Protein AF-A0A1C9WTI4-F1 (afdb_monomer_lite)

Foldseek 3Di:
DPPAPAAEAADEDDPDPVVVVVCVVCVVHRYHYDYAQADPVLLVVLVVVCVVPPVQWQDWDADPNNQEIETEGEPVCVVVDPQVVVQVVSCVSSVHGYGYHYDHRPPPDD

pLDDT: mean 81.51, std 12.66, range [32.47, 93.75]

Secondary structure (DSSP, 8-state):
-----PEEEEE-S---HHHHHHHHH-TTS-EEEEE-SS-HHHHHHHHHHHHHH-TTEEEEEE-TTSS-EEEEEEGGGGGG--HHHHHHHHHHHHTS-EEEEEE-------

Structure (mmCIF, N/CA/C/O backbone):
data_AF-A0A1C9WTI4-F1
#
_entry.id   AF-A0A1C9WTI4-F1
#
loop_
_atom_site.group_PDB
_atom_site.id
_atom_site.type_symbol
_atom_site.label_atom_id
_atom_site.label_alt_id
_atom_site.label_comp_id
_atom_site.label_asym_id
_atom_site.label_entity_id
_atom_site.label_seq_id
_atom_site.pdbx_PDB_ins_code
_atom_site.Cartn_x
_atom_site.Cartn_y
_atom_site.Cartn_z
_atom_site.occupancy
_atom_site.B_iso_or_equiv
_atom_site.auth_seq_id
_atom_site.auth_comp_id
_atom_site.auth_asym_id
_atom_site.auth_atom_id
_atom_site.pdbx_PDB_model_num
ATOM 1 N N . MET A 1 1 ? 4.246 -7.235 36.958 1.00 39.25 1 MET A N 1
ATOM 2 C CA . MET A 1 1 ? 3.253 -6.476 36.174 1.00 39.25 1 MET A CA 1
ATOM 3 C C . MET A 1 1 ? 3.482 -6.836 34.724 1.00 39.25 1 MET A C 1
ATOM 5 O O . MET A 1 1 ? 4.536 -6.515 34.196 1.00 39.25 1 MET A O 1
ATOM 9 N N . ILE A 1 2 ? 2.587 -7.631 34.140 1.00 43.53 2 ILE A N 1
ATOM 10 C CA . ILE A 1 2 ? 2.654 -7.968 32.717 1.00 43.53 2 ILE A CA 1
ATOM 11 C C . ILE A 1 2 ? 2.267 -6.677 31.997 1.00 43.53 2 ILE A C 1
ATOM 13 O O . ILE A 1 2 ? 1.152 -6.201 32.195 1.00 43.53 2 ILE A O 1
ATOM 17 N N . ASN A 1 3 ? 3.204 -6.067 31.269 1.00 46.56 3 ASN A N 1
ATOM 18 C CA . ASN A 1 3 ? 2.901 -4.973 30.349 1.00 46.56 3 ASN A CA 1
ATOM 19 C C . ASN A 1 3 ? 1.785 -5.476 29.430 1.00 46.56 3 ASN A C 1
ATOM 21 O O . ASN A 1 3 ? 2.012 -6.397 28.649 1.00 46.56 3 ASN A O 1
ATOM 25 N N . GLY A 1 4 ? 0.567 -4.971 29.628 1.00 53.88 4 GLY A N 1
ATOM 26 C CA . GLY A 1 4 ? -0.613 -5.445 28.919 1.00 53.88 4 GLY A CA 1
ATOM 27 C C . GLY A 1 4 ? -0.394 -5.311 27.419 1.00 53.88 4 GLY A C 1
ATOM 28 O O . GLY A 1 4 ? -0.002 -4.246 26.946 1.00 53.88 4 GLY A O 1
ATOM 29 N N . ASN A 1 5 ? -0.603 -6.405 26.685 1.00 68.88 5 ASN A N 1
ATOM 30 C CA . ASN A 1 5 ? -0.553 -6.426 25.228 1.00 68.88 5 ASN A CA 1
ATOM 31 C C . ASN A 1 5 ? -1.647 -5.504 24.676 1.00 68.88 5 ASN A C 1
ATOM 33 O O . ASN A 1 5 ? -2.783 -5.931 24.470 1.00 68.88 5 ASN A O 1
ATOM 37 N N . ARG A 1 6 ? -1.302 -4.235 24.461 1.00 81.56 6 ARG A N 1
ATOM 38 C CA . ARG A 1 6 ? -2.154 -3.266 23.781 1.00 81.56 6 ARG A CA 1
ATOM 39 C C . ARG A 1 6 ? -2.277 -3.659 22.315 1.00 81.56 6 ARG A C 1
ATOM 41 O O . ARG A 1 6 ? -1.274 -3.754 21.610 1.00 81.56 6 ARG A O 1
ATOM 48 N N . ILE A 1 7 ? -3.502 -3.880 21.857 1.00 84.81 7 ILE A N 1
ATOM 49 C CA . ILE A 1 7 ? -3.806 -4.156 20.454 1.00 84.81 7 ILE A CA 1
ATOM 50 C C . ILE A 1 7 ? -3.960 -2.818 19.739 1.00 84.81 7 ILE A C 1
ATOM 52 O O . ILE A 1 7 ? -4.787 -1.990 20.125 1.00 84.81 7 ILE A O 1
ATOM 56 N N . ILE A 1 8 ? -3.170 -2.599 18.692 1.00 86.19 8 ILE A N 1
ATOM 57 C CA . ILE A 1 8 ? -3.309 -1.430 17.822 1.00 86.19 8 ILE A CA 1
ATOM 58 C C . ILE A 1 8 ? -4.084 -1.861 16.580 1.00 86.19 8 ILE A C 1
ATOM 60 O O . ILE A 1 8 ? -3.686 -2.794 15.888 1.00 86.19 8 ILE A O 1
ATOM 64 N N . VAL A 1 9 ? -5.206 -1.194 16.323 1.00 85.31 9 VAL A N 1
ATOM 65 C CA . VAL A 1 9 ? -6.043 -1.409 15.140 1.00 85.31 9 VAL A CA 1
ATOM 66 C C . VAL A 1 9 ? -5.938 -0.176 14.255 1.00 85.31 9 VAL A C 1
ATOM 68 O O . VAL A 1 9 ? -6.396 0.903 14.631 1.00 85.31 9 VAL A O 1
ATOM 71 N N . HIS A 1 10 ? -5.353 -0.347 13.076 1.00 86.19 10 HIS A N 1
ATOM 72 C CA . HIS A 1 10 ? -5.306 0.677 12.039 1.00 86.19 10 HIS A CA 1
ATOM 73 C C . HIS A 1 10 ? -6.614 0.634 11.240 1.00 86.19 10 HIS A C 1
ATOM 75 O O . HIS A 1 10 ? -6.974 -0.399 10.677 1.00 86.19 10 HIS A O 1
ATOM 81 N N . TRP A 1 11 ? -7.368 1.732 11.262 1.00 85.75 11 TRP A N 1
ATOM 82 C CA . TRP A 1 11 ? -8.722 1.815 10.723 1.00 85.75 11 TRP A CA 1
ATOM 83 C C . TRP A 1 11 ? -8.818 2.891 9.647 1.00 85.75 11 TRP A C 1
ATOM 85 O O . TRP A 1 11 ? -8.543 4.065 9.900 1.00 85.75 11 TRP A O 1
ATOM 95 N N . HIS A 1 12 ? -9.271 2.493 8.462 1.00 84.25 12 HIS A N 1
ATOM 96 C CA . HIS A 1 12 ? -9.564 3.414 7.375 1.00 84.25 12 HIS A CA 1
ATOM 97 C C . HIS A 1 12 ? -11.032 3.862 7.420 1.00 84.25 12 HIS A C 1
ATOM 99 O O . HIS A 1 12 ? -11.950 3.041 7.480 1.00 84.25 12 HIS A O 1
ATOM 105 N N . GLY A 1 13 ? -11.260 5.176 7.369 1.00 82.25 13 GLY A N 1
ATOM 106 C CA . GLY A 1 13 ? -12.593 5.782 7.387 1.00 82.25 13 GLY A CA 1
ATOM 107 C C . GLY A 1 13 ? -13.078 6.229 8.777 1.00 82.25 13 GLY A C 1
ATOM 108 O O . GLY A 1 13 ? -12.349 6.160 9.767 1.00 82.25 13 GLY A O 1
ATOM 109 N N . PRO A 1 14 ? -14.317 6.741 8.882 1.00 80.00 14 PRO A N 1
ATOM 110 C CA . PRO A 1 14 ? -14.822 7.317 10.122 1.00 80.00 14 PRO A CA 1
ATOM 111 C C . PRO A 1 14 ? -15.017 6.260 11.216 1.00 80.00 14 PRO A C 1
ATOM 113 O O . PRO A 1 14 ? -15.545 5.170 10.977 1.00 80.00 14 PRO A O 1
ATOM 116 N N . VAL A 1 15 ? -14.668 6.623 12.454 1.00 72.12 15 VAL A N 1
ATOM 117 C CA . VAL A 1 15 ? -14.945 5.825 13.660 1.00 72.12 15 VAL A CA 1
ATOM 118 C C . VAL A 1 15 ? -16.444 5.908 13.978 1.00 72.12 15 VAL A C 1
ATOM 120 O O . VAL A 1 15 ? -16.922 6.753 14.736 1.00 72.12 15 VAL A O 1
ATOM 123 N N . GLY A 1 16 ? -17.217 5.056 13.306 1.00 78.12 16 GLY A N 1
ATOM 124 C CA . GLY A 1 16 ? -18.674 5.005 13.404 1.00 78.12 16 GLY A CA 1
ATOM 125 C C . GLY A 1 16 ? -19.198 4.252 14.632 1.00 78.12 16 GLY A C 1
ATOM 126 O O . GLY A 1 16 ? -18.445 3.801 15.496 1.00 78.12 16 GLY A O 1
ATOM 127 N N . ALA A 1 17 ? -20.524 4.089 14.694 1.00 79.38 17 ALA A N 1
ATOM 128 C CA . ALA A 1 17 ? -21.194 3.315 15.745 1.00 79.38 17 ALA A CA 1
ATOM 129 C C . ALA A 1 17 ? -20.672 1.868 15.821 1.00 79.38 17 ALA A C 1
ATOM 131 O O . ALA A 1 17 ? -20.341 1.405 16.902 1.00 79.38 17 ALA A O 1
ATOM 132 N N . LYS A 1 18 ? -20.447 1.211 14.673 1.00 77.69 18 LYS A N 1
ATOM 133 C CA . LYS A 1 18 ? -19.946 -0.176 14.608 1.00 77.69 18 LYS A CA 1
ATOM 134 C C . LYS A 1 18 ? -18.637 -0.405 15.368 1.00 77.69 18 LYS A C 1
ATOM 136 O O . LYS A 1 18 ? -18.501 -1.415 16.050 1.00 77.69 18 LYS A O 1
ATOM 141 N N . LEU A 1 19 ? -17.673 0.508 15.242 1.00 79.75 19 LEU A N 1
ATOM 142 C CA . LEU A 1 19 ? -16.383 0.371 15.918 1.00 79.75 19 LEU A CA 1
ATOM 143 C C . LEU A 1 19 ? -16.523 0.626 17.422 1.00 79.75 19 LEU A C 1
ATOM 145 O O . LEU A 1 19 ? -15.954 -0.109 18.222 1.00 79.75 19 LEU A O 1
ATO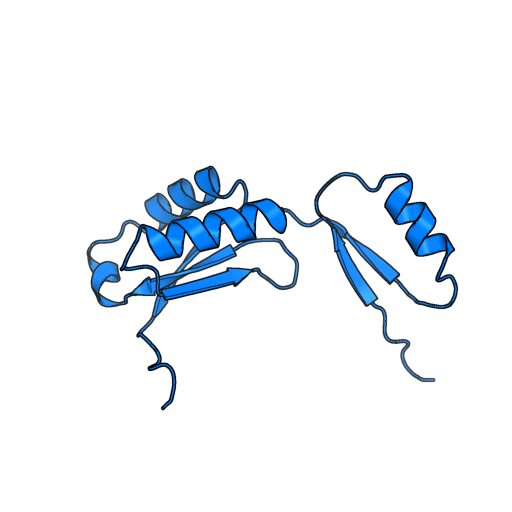M 149 N N . ARG A 1 20 ? -17.343 1.608 17.815 1.00 82.00 20 ARG A N 1
ATOM 150 C CA . ARG A 1 20 ? -17.677 1.839 19.228 1.00 82.00 20 ARG A CA 1
ATOM 151 C C . ARG A 1 20 ? -18.376 0.633 19.856 1.00 82.00 20 ARG A C 1
ATOM 153 O O . ARG A 1 20 ? -17.987 0.221 20.944 1.00 82.00 20 ARG A O 1
ATOM 160 N N . ASP A 1 21 ? -19.331 0.033 19.152 1.00 85.12 21 ASP A N 1
ATOM 161 C CA . ASP A 1 21 ? -20.042 -1.164 19.604 1.00 85.12 21 ASP A CA 1
ATOM 162 C C . ASP A 1 21 ? -19.095 -2.365 19.725 1.00 85.12 21 ASP A C 1
ATOM 164 O O . ASP A 1 21 ? -19.180 -3.130 20.683 1.00 85.12 21 ASP A O 1
ATOM 168 N N . LEU A 1 22 ? -18.149 -2.523 18.791 1.00 81.19 22 LEU A N 1
ATOM 169 C CA . LEU A 1 22 ? -17.126 -3.566 18.860 1.00 81.19 22 LEU A CA 1
ATOM 170 C C . LEU A 1 22 ? -16.226 -3.391 20.091 1.00 81.19 22 LEU A C 1
ATOM 172 O O . LEU A 1 22 ? -16.036 -4.347 20.836 1.00 81.19 22 LEU A O 1
ATOM 176 N N . LEU A 1 23 ? -15.715 -2.180 20.333 1.00 84.06 23 LEU A N 1
ATOM 177 C CA . LEU A 1 23 ? -14.878 -1.880 21.501 1.00 84.06 23 LEU A CA 1
ATOM 178 C C . LEU A 1 23 ? -15.638 -2.126 22.813 1.00 84.06 23 LEU A C 1
ATOM 180 O O . LEU A 1 23 ? -15.093 -2.714 23.744 1.00 84.06 23 LEU A O 1
ATOM 184 N N . ALA A 1 24 ? -16.923 -1.762 22.863 1.00 85.81 24 ALA A N 1
ATOM 185 C CA . ALA A 1 24 ? -17.779 -2.001 24.023 1.00 85.81 24 ALA A CA 1
ATOM 186 C C . ALA A 1 24 ? -17.998 -3.496 24.326 1.00 85.81 24 ALA A C 1
ATOM 188 O O . ALA A 1 24 ? -18.242 -3.856 25.477 1.00 85.81 24 ALA A O 1
ATOM 189 N N . ARG A 1 25 ? -17.887 -4.384 23.325 1.00 88.25 25 ARG A N 1
ATOM 190 C CA . ARG A 1 25 ? -17.994 -5.845 23.509 1.00 88.25 25 ARG A CA 1
ATOM 191 C C . ARG A 1 25 ? -16.740 -6.482 24.109 1.00 88.25 25 ARG A C 1
ATOM 193 O O . ARG A 1 25 ? -16.831 -7.606 24.598 1.00 88.25 25 ARG A O 1
ATOM 200 N N . PHE A 1 26 ? -15.601 -5.788 24.100 1.00 86.25 26 PHE A N 1
ATOM 201 C CA . PHE A 1 26 ? -14.322 -6.296 24.606 1.00 86.25 26 PHE A CA 1
ATOM 202 C C . PHE A 1 26 ? -13.686 -5.348 25.640 1.00 86.25 26 PHE A C 1
ATOM 204 O O . PHE A 1 26 ? -12.545 -4.927 25.467 1.00 86.25 26 PHE A O 1
ATOM 211 N N . PRO A 1 27 ? -14.377 -5.030 26.753 1.00 81.12 27 PRO A N 1
ATOM 212 C CA . PRO A 1 27 ? -13.924 -4.015 27.711 1.00 81.12 27 PRO A CA 1
ATOM 213 C C . PRO A 1 27 ? -12.651 -4.405 28.481 1.00 81.12 27 PRO A C 1
ATOM 215 O O . PRO A 1 27 ? -12.011 -3.551 29.085 1.00 81.12 27 PRO A O 1
ATOM 218 N N . SER A 1 28 ? -12.286 -5.690 28.487 1.00 83.94 28 SER A N 1
ATOM 219 C CA . SER A 1 28 ? -11.071 -6.208 29.126 1.00 83.94 28 SER A CA 1
ATOM 220 C C . SER A 1 28 ? -9.844 -6.210 28.208 1.00 83.94 28 SER A C 1
ATOM 222 O O . SER A 1 28 ? -8.772 -6.631 28.640 1.00 83.94 28 SER A O 1
ATOM 224 N N . VAL A 1 29 ? -9.996 -5.809 26.943 1.00 83.69 29 VAL A N 1
ATOM 225 C CA . VAL A 1 29 ? -8.909 -5.757 25.962 1.00 83.69 29 VAL A CA 1
ATOM 226 C C . VAL A 1 29 ? -8.497 -4.301 25.778 1.00 83.69 29 VAL A C 1
ATOM 228 O O . VAL A 1 29 ? -9.325 -3.454 25.455 1.00 83.69 29 VAL A O 1
ATOM 231 N N . ASP A 1 30 ? -7.212 -4.006 25.967 1.00 86.00 30 ASP A N 1
ATOM 232 C CA . ASP A 1 30 ? -6.661 -2.680 25.682 1.00 86.00 30 ASP A CA 1
ATOM 233 C C . ASP A 1 30 ? -6.511 -2.513 24.163 1.00 86.00 30 ASP A C 1
ATOM 235 O O . ASP A 1 30 ? -5.545 -2.995 23.567 1.00 86.00 30 ASP A O 1
ATOM 239 N N . ILE A 1 31 ? -7.511 -1.897 23.525 1.00 85.69 31 ILE A N 1
ATOM 240 C CA . ILE A 1 31 ? -7.549 -1.658 22.078 1.00 85.69 31 ILE A CA 1
ATOM 241 C C . ILE A 1 31 ? -7.386 -0.164 21.806 1.00 85.69 31 ILE A C 1
ATOM 243 O O . ILE A 1 31 ? -8.180 0.662 22.253 1.00 85.69 31 ILE A O 1
ATOM 247 N N . SER A 1 32 ? -6.397 0.177 20.986 1.00 86.12 32 SER A N 1
ATOM 248 C CA . SER A 1 32 ? -6.205 1.519 20.452 1.00 86.12 32 SER A CA 1
ATOM 249 C C . SER A 1 32 ? -6.492 1.544 18.971 1.00 86.12 32 SER A C 1
ATOM 251 O O . SER A 1 32 ? -5.831 0.857 18.199 1.00 86.12 32 SER A O 1
ATOM 253 N N . VAL A 1 33 ? -7.416 2.405 18.570 1.00 86.25 33 VAL A N 1
ATOM 254 C CA . VAL A 1 33 ? -7.691 2.637 17.156 1.00 86.25 33 VAL A CA 1
ATOM 255 C C . VAL A 1 33 ? -6.840 3.804 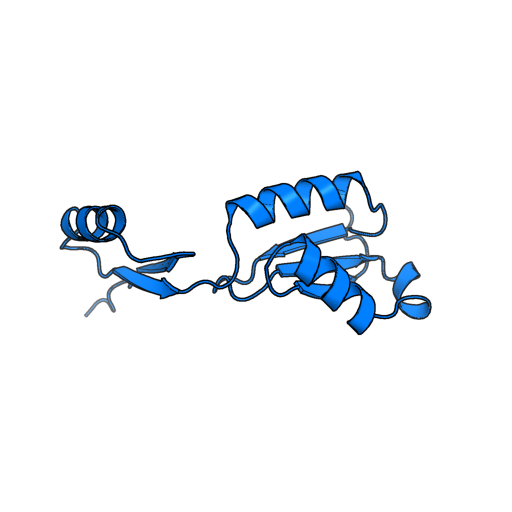16.678 1.00 86.25 33 VAL A C 1
ATOM 257 O O . VAL A 1 33 ? -6.836 4.863 17.307 1.00 86.25 33 VAL A O 1
ATOM 260 N N . GLN A 1 34 ? -6.126 3.608 15.578 1.00 87.19 34 GLN A N 1
ATOM 261 C CA . GLN A 1 34 ? -5.382 4.652 14.884 1.00 87.19 34 GLN A CA 1
ATOM 262 C C . GLN A 1 34 ? -5.925 4.800 13.460 1.00 87.19 34 GLN A C 1
ATOM 264 O O . GLN A 1 34 ? -6.361 3.806 12.878 1.00 87.19 34 GLN A O 1
ATOM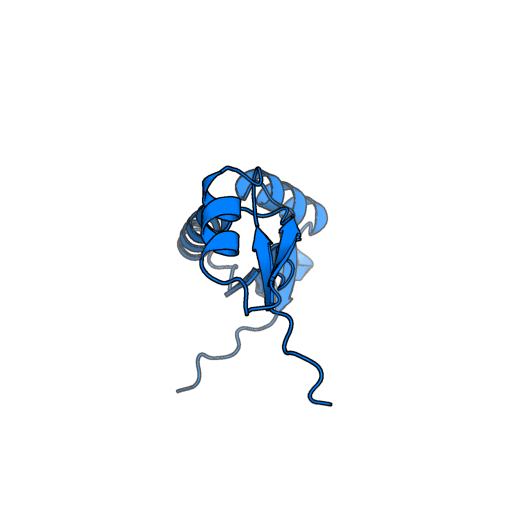 269 N N . PRO A 1 35 ? -5.947 6.018 12.899 1.00 84.25 35 PRO A N 1
ATOM 270 C CA . PRO A 1 35 ? -6.343 6.205 11.511 1.00 84.25 35 PRO A CA 1
ATOM 271 C C . PRO A 1 35 ? -5.330 5.543 10.569 1.00 84.25 35 PRO A C 1
ATOM 273 O O . PRO A 1 35 ? -4.137 5.509 10.864 1.00 84.25 35 PRO A O 1
ATOM 276 N N . ALA A 1 36 ? -5.822 5.038 9.442 1.00 86.44 36 ALA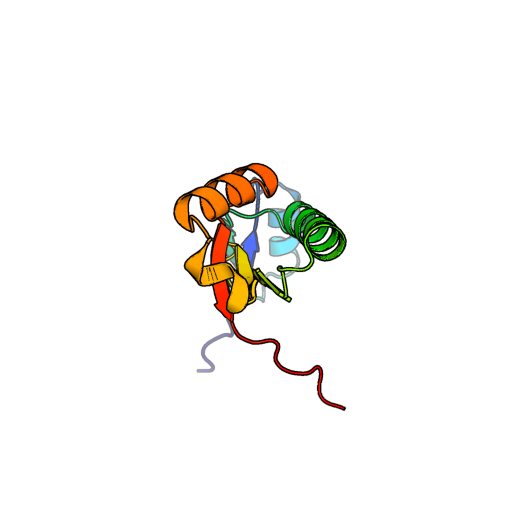 A N 1
ATOM 277 C CA . ALA A 1 36 ? -5.017 4.555 8.327 1.00 86.44 36 ALA A CA 1
ATOM 278 C C . ALA A 1 36 ? -5.383 5.311 7.048 1.00 86.44 36 ALA A C 1
ATOM 280 O O . ALA A 1 36 ? -6.567 5.512 6.755 1.00 86.44 36 ALA A O 1
ATOM 281 N N . ASP A 1 37 ? -4.371 5.679 6.269 1.00 84.56 37 ASP A N 1
ATOM 282 C CA . ASP A 1 37 ? -4.554 6.400 5.009 1.00 84.56 37 ASP A CA 1
ATOM 283 C C . ASP A 1 37 ? -5.030 5.468 3.892 1.00 84.56 37 ASP A C 1
ATOM 285 O O . ASP A 1 37 ? -5.802 5.877 3.028 1.00 84.56 37 ASP A O 1
ATOM 289 N N . CYS A 1 38 ? -4.628 4.197 3.935 1.00 85.75 38 CYS A N 1
ATOM 290 C CA . CYS A 1 38 ? -4.958 3.227 2.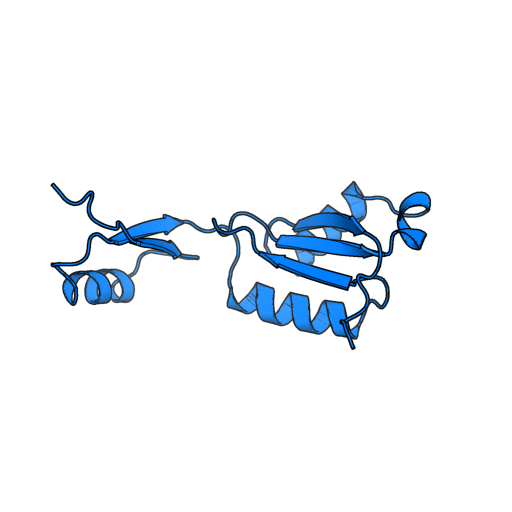899 1.00 85.75 38 CYS A CA 1
ATOM 291 C C . CYS A 1 38 ? -6.204 2.399 3.252 1.00 85.75 38 CYS A C 1
ATOM 293 O O . CYS A 1 38 ? -6.306 1.859 4.356 1.00 85.75 38 CYS A O 1
ATOM 295 N N . SER A 1 39 ? -7.118 2.226 2.292 1.00 86.31 39 SER A N 1
ATOM 296 C CA . SER A 1 39 ? -8.242 1.289 2.411 1.00 86.31 39 SER A CA 1
ATOM 297 C C . SER A 1 39 ? -7.780 -0.148 2.127 1.00 86.31 39 SER A C 1
ATOM 299 O O . SER A 1 39 ? -7.293 -0.402 1.026 1.00 86.31 39 SER A O 1
ATOM 301 N N . PRO A 1 40 ? -7.957 -1.113 3.053 1.00 79.81 40 PRO A N 1
ATOM 302 C CA . PRO A 1 40 ? -7.538 -2.500 2.828 1.00 79.81 40 PRO A CA 1
ATOM 303 C C . PRO A 1 40 ? -8.205 -3.168 1.617 1.00 79.81 40 PRO A C 1
ATOM 305 O O . PRO A 1 40 ? -7.564 -3.950 0.924 1.00 79.81 40 PRO A O 1
ATOM 308 N N . GLU A 1 41 ? -9.478 -2.856 1.360 1.00 81.50 41 GLU A N 1
ATOM 309 C CA . GLU A 1 41 ? -10.246 -3.417 0.240 1.00 81.50 41 GLU A CA 1
ATOM 310 C C . GLU A 1 41 ? -9.708 -2.902 -1.100 1.00 81.50 41 GLU A C 1
ATOM 312 O O . GLU A 1 41 ? -9.291 -3.693 -1.941 1.00 81.50 41 GLU A O 1
ATOM 317 N N . GLN A 1 42 ? -9.584 -1.578 -1.245 1.00 84.38 42 GLN A N 1
ATOM 318 C CA . GLN A 1 42 ? -9.052 -0.967 -2.470 1.00 84.38 42 GLN A CA 1
ATOM 319 C C . GLN A 1 42 ? -7.607 -1.386 -2.740 1.00 84.38 42 GLN A C 1
ATOM 321 O O . GLN A 1 42 ? -7.234 -1.605 -3.887 1.00 84.38 42 GLN A O 1
ATOM 326 N N . LEU A 1 43 ? -6.798 -1.525 -1.686 1.00 84.12 43 LEU A N 1
ATOM 327 C CA . LEU A 1 43 ? -5.434 -2.024 -1.801 1.00 84.12 43 LEU A CA 1
ATOM 328 C C . LEU A 1 43 ? -5.380 -3.458 -2.328 1.00 84.12 43 LEU A C 1
ATOM 330 O O . LEU A 1 43 ? -4.533 -3.761 -3.163 1.00 84.12 43 LEU A O 1
ATOM 334 N N . SER A 1 44 ? -6.256 -4.334 -1.832 1.00 80.75 44 SER A N 1
ATOM 335 C CA . SER A 1 44 ? -6.321 -5.732 -2.264 1.00 80.75 44 SER A CA 1
ATOM 336 C C . SER A 1 44 ? -6.710 -5.839 -3.738 1.00 80.75 44 SER A C 1
ATOM 338 O O . SER A 1 44 ? -6.084 -6.596 -4.486 1.00 80.75 44 SER A O 1
ATOM 340 N N . ASP A 1 45 ? -7.705 -5.060 -4.162 1.00 85.31 45 ASP A N 1
ATOM 341 C CA . ASP A 1 45 ? -8.157 -5.026 -5.553 1.00 85.31 45 ASP A CA 1
ATOM 342 C C . ASP A 1 45 ? -7.061 -4.464 -6.466 1.00 85.31 45 ASP A C 1
ATOM 344 O O . ASP A 1 45 ? -6.659 -5.115 -7.432 1.00 85.31 45 ASP A O 1
ATOM 348 N N . PHE A 1 46 ? -6.482 -3.315 -6.097 1.00 87.12 46 PHE A N 1
ATOM 349 C CA . PHE A 1 46 ? -5.396 -2.683 -6.845 1.00 87.12 46 PHE A CA 1
ATOM 350 C C . PHE A 1 46 ? -4.171 -3.595 -6.978 1.00 87.12 46 PHE A C 1
ATOM 352 O O . PHE A 1 46 ? -3.635 -3.744 -8.072 1.00 87.12 46 PHE A O 1
ATOM 359 N N . ALA A 1 47 ? -3.726 -4.234 -5.891 1.00 82.62 47 ALA A N 1
ATOM 360 C CA . ALA A 1 47 ? -2.581 -5.141 -5.928 1.00 82.62 47 ALA A CA 1
ATOM 361 C C . ALA A 1 47 ? -2.839 -6.354 -6.835 1.00 82.62 47 ALA A C 1
ATOM 363 O O . ALA A 1 47 ? -1.956 -6.752 -7.594 1.00 82.62 47 ALA A O 1
ATOM 364 N N . SER A 1 48 ? -4.053 -6.911 -6.792 1.00 82.31 48 SER A N 1
ATOM 365 C CA . SER A 1 48 ? -4.441 -8.056 -7.623 1.00 82.31 48 SER A CA 1
ATOM 366 C C . SER A 1 48 ? -4.467 -7.693 -9.109 1.00 82.31 48 SER A C 1
ATOM 368 O O . SER A 1 48 ? -3.938 -8.435 -9.938 1.00 82.31 48 SER A O 1
ATOM 370 N N . GLU A 1 49 ? -5.033 -6.535 -9.453 1.00 86.62 49 GLU A N 1
ATOM 371 C CA . GLU A 1 49 ? -5.042 -6.027 -10.827 1.00 86.62 49 GLU A CA 1
ATOM 372 C C . GLU A 1 49 ? -3.634 -5.689 -11.321 1.00 86.62 49 GLU A C 1
ATOM 374 O O . GLU A 1 49 ? -3.285 -5.986 -12.466 1.00 86.62 49 GLU A O 1
ATOM 379 N N . LEU A 1 50 ? -2.804 -5.095 -10.463 1.00 84.69 50 LEU A N 1
ATOM 380 C CA . LEU A 1 50 ? -1.456 -4.677 -10.819 1.00 84.69 50 LEU A CA 1
ATOM 381 C C . LEU A 1 50 ? -0.544 -5.885 -11.077 1.00 84.69 50 LEU A C 1
ATOM 383 O O . LEU A 1 50 ? 0.143 -5.912 -12.093 1.00 84.69 50 LEU A O 1
ATOM 387 N N . LEU A 1 51 ? -0.605 -6.916 -10.229 1.00 81.19 51 LEU A N 1
ATOM 388 C CA . LEU A 1 51 ? 0.124 -8.174 -10.438 1.00 81.19 51 LEU A CA 1
ATOM 389 C C . LEU A 1 51 ? -0.321 -8.905 -11.716 1.00 81.19 51 LEU A C 1
ATOM 391 O O . LEU A 1 51 ? 0.478 -9.596 -12.343 1.00 81.19 51 LEU A O 1
ATOM 395 N N . ALA A 1 52 ? -1.587 -8.760 -12.119 1.00 81.81 52 ALA A N 1
ATOM 396 C CA . ALA A 1 52 ? -2.099 -9.357 -13.350 1.00 81.81 52 ALA A CA 1
ATOM 397 C C . ALA A 1 52 ? -1.740 -8.561 -14.619 1.00 81.81 52 ALA A C 1
ATOM 399 O O . ALA A 1 52 ? -1.740 -9.128 -15.713 1.00 81.81 52 ALA A O 1
ATOM 400 N N . SER A 1 53 ? -1.480 -7.256 -14.495 1.00 83.44 53 SER A N 1
ATOM 401 C CA . SER A 1 53 ? -1.339 -6.339 -15.636 1.00 83.44 53 SER A CA 1
ATOM 402 C C . SER A 1 53 ? 0.086 -5.845 -15.884 1.00 83.44 53 SER A C 1
ATOM 404 O O . SER A 1 53 ? 0.401 -5.515 -17.030 1.00 83.44 53 SER A O 1
ATOM 406 N N . ASP A 1 54 ? 0.952 -5.821 -14.868 1.00 80.75 54 ASP A N 1
ATOM 407 C CA . ASP A 1 54 ? 2.338 -5.366 -14.982 1.00 80.75 54 ASP A CA 1
ATOM 408 C C . ASP A 1 54 ? 3.327 -6.487 -14.605 1.00 80.75 54 ASP A C 1
ATOM 410 O O . ASP A 1 54 ? 3.519 -6.775 -13.421 1.00 80.75 54 ASP A O 1
ATOM 414 N N . PRO A 1 55 ? 3.999 -7.115 -15.590 1.00 78.38 55 PRO A N 1
ATOM 415 C CA . PRO A 1 55 ? 4.945 -8.198 -15.333 1.00 78.38 55 PRO A CA 1
ATOM 416 C C . PRO A 1 55 ? 6.222 -7.735 -14.620 1.00 78.38 55 PRO A C 1
ATOM 418 O O . PRO A 1 55 ? 7.008 -8.579 -14.200 1.00 78.38 55 PRO A O 1
ATOM 421 N N . ALA A 1 56 ? 6.467 -6.424 -14.510 1.00 81.69 56 ALA A N 1
ATOM 422 C CA . ALA A 1 56 ? 7.595 -5.899 -13.753 1.00 81.69 56 ALA A CA 1
ATOM 423 C C . ALA A 1 56 ? 7.302 -5.811 -12.248 1.00 81.69 56 ALA A C 1
ATOM 425 O O . ALA A 1 56 ? 8.231 -5.584 -11.478 1.00 81.69 56 ALA A O 1
ATOM 426 N N . VAL A 1 57 ? 6.046 -5.960 -11.813 1.00 83.81 57 VAL A N 1
ATOM 427 C CA . VAL A 1 57 ? 5.664 -5.909 -10.397 1.00 83.81 57 VAL A CA 1
ATOM 428 C C . VAL A 1 57 ? 5.857 -7.284 -9.767 1.00 83.81 57 VAL A C 1
ATOM 430 O O . VAL A 1 57 ? 5.230 -8.260 -10.164 1.00 83.81 57 VAL A O 1
ATOM 433 N N . ASN A 1 58 ? 6.704 -7.343 -8.741 1.00 75.00 58 ASN A N 1
ATOM 434 C CA . ASN A 1 58 ? 7.084 -8.588 -8.078 1.00 75.00 58 ASN A CA 1
ATOM 435 C C . ASN A 1 58 ? 6.356 -8.788 -6.745 1.00 75.00 58 ASN A C 1
ATOM 437 O O . ASN A 1 58 ? 5.938 -9.898 -6.423 1.00 75.00 58 ASN A O 1
ATOM 441 N N . ILE A 1 59 ? 6.251 -7.732 -5.932 1.00 74.19 59 ILE A N 1
ATOM 442 C CA . ILE A 1 59 ? 5.712 -7.809 -4.567 1.00 74.19 59 ILE A CA 1
ATOM 443 C C . ILE A 1 59 ? 4.919 -6.542 -4.260 1.00 74.19 59 ILE A C 1
ATOM 445 O O . ILE A 1 59 ? 5.352 -5.432 -4.569 1.00 74.19 59 ILE A O 1
ATOM 449 N N . THR A 1 60 ? 3.782 -6.711 -3.591 1.00 78.50 60 THR A N 1
ATOM 450 C CA . THR A 1 60 ? 3.000 -5.620 -3.004 1.00 78.50 60 THR A CA 1
ATOM 451 C C . THR A 1 60 ? 2.909 -5.832 -1.493 1.00 78.50 60 THR A C 1
ATOM 453 O O . THR A 1 60 ? 2.426 -6.875 -1.052 1.00 78.50 60 THR A O 1
ATOM 456 N N . SER A 1 61 ? 3.358 -4.868 -0.687 1.00 84.12 61 SER A N 1
ATOM 457 C CA . SER A 1 61 ? 3.295 -4.943 0.780 1.00 84.12 61 SER A CA 1
ATOM 458 C C . SER A 1 61 ? 2.686 -3.678 1.361 1.00 84.12 61 SER A C 1
ATOM 460 O O . SER A 1 61 ? 3.093 -2.578 1.009 1.00 84.12 61 SER A O 1
ATOM 462 N N . VAL A 1 62 ? 1.749 -3.815 2.294 1.00 84.25 62 VAL A N 1
ATOM 463 C CA . VAL A 1 62 ? 1.155 -2.673 3.004 1.00 84.25 62 VAL A CA 1
ATOM 464 C C . VAL A 1 62 ? 1.989 -2.367 4.245 1.00 84.25 62 VAL A C 1
ATOM 466 O O . VAL A 1 62 ? 2.392 -3.285 4.962 1.00 84.25 62 VAL A O 1
ATOM 469 N N . SER A 1 63 ? 2.256 -1.087 4.507 1.00 86.50 63 SER A N 1
ATOM 470 C CA . SER A 1 63 ? 2.909 -0.663 5.746 1.00 86.50 63 SER A CA 1
ATOM 471 C C . SER A 1 63 ? 2.091 -1.128 6.961 1.00 86.50 63 SER A C 1
ATOM 473 O O . SER A 1 63 ? 0.865 -0.997 6.936 1.00 86.50 63 SER A O 1
ATOM 475 N N . PRO A 1 64 ? 2.715 -1.628 8.046 1.00 81.31 64 PRO A N 1
ATOM 476 C CA . PRO A 1 64 ? 1.992 -2.111 9.227 1.00 81.31 64 PRO A CA 1
ATOM 477 C C . PRO A 1 64 ? 1.051 -1.080 9.865 1.00 81.31 64 PRO A C 1
ATOM 479 O O . PRO A 1 64 ? 0.067 -1.455 10.496 1.00 81.31 64 PRO A O 1
ATOM 482 N N . ASP A 1 65 ? 1.352 0.209 9.692 1.00 83.50 65 ASP A N 1
ATOM 483 C CA . ASP A 1 65 ? 0.542 1.331 10.174 1.00 83.50 65 ASP A CA 1
ATOM 484 C C . ASP A 1 65 ? -0.549 1.796 9.189 1.00 83.50 65 ASP A C 1
ATOM 486 O O . ASP A 1 65 ? -1.321 2.705 9.496 1.00 83.50 65 ASP A O 1
ATOM 490 N N . GLY A 1 66 ? -0.619 1.190 8.001 1.00 83.38 66 GLY A N 1
ATOM 491 C CA . GLY A 1 66 ? -1.567 1.545 6.948 1.00 83.38 66 GLY A CA 1
ATOM 492 C C . GLY A 1 66 ? -1.308 2.901 6.281 1.00 83.38 66 GLY A C 1
ATOM 493 O O . GLY A 1 66 ? -2.213 3.429 5.634 1.00 83.38 66 GLY A O 1
ATOM 494 N N . SER A 1 67 ? -0.110 3.480 6.429 1.00 87.56 67 SER A N 1
ATOM 495 C CA . SER A 1 67 ? 0.232 4.793 5.852 1.00 87.56 67 SER A CA 1
ATOM 496 C C . SER A 1 67 ? 0.565 4.757 4.356 1.00 87.56 67 SER A C 1
ATOM 498 O O . SER A 1 67 ? 0.391 5.754 3.662 1.00 87.56 67 SER A O 1
ATOM 500 N N . HIS A 1 68 ? 1.067 3.632 3.842 1.00 89.56 68 HIS A N 1
ATOM 501 C CA . HIS A 1 68 ? 1.427 3.484 2.431 1.00 89.56 68 HIS A CA 1
ATOM 502 C C . HIS A 1 68 ? 1.458 2.021 1.983 1.00 89.56 68 HIS A C 1
ATOM 504 O O . HIS A 1 68 ? 1.547 1.101 2.801 1.00 89.56 68 HIS A O 1
ATOM 510 N N . LEU A 1 69 ? 1.444 1.828 0.667 1.00 89.12 69 LEU A N 1
ATOM 511 C CA . LEU A 1 69 ? 1.773 0.579 -0.012 1.00 89.12 69 LEU A CA 1
ATOM 512 C C . LEU A 1 69 ? 3.197 0.663 -0.576 1.00 89.12 69 LEU A C 1
ATOM 514 O O . LEU A 1 69 ? 3.562 1.656 -1.196 1.00 89.12 69 LEU A O 1
ATOM 518 N N . THR A 1 70 ? 3.980 -0.393 -0.413 1.00 90.69 70 THR A N 1
ATOM 519 C CA . THR A 1 70 ? 5.254 -0.585 -1.104 1.00 90.69 70 THR A CA 1
ATOM 520 C C . THR A 1 70 ? 5.044 -1.525 -2.283 1.00 90.69 70 THR A C 1
ATOM 522 O O . THR A 1 70 ? 4.575 -2.653 -2.114 1.00 90.69 70 THR A O 1
ATOM 525 N N . LEU A 1 71 ? 5.400 -1.054 -3.475 1.00 89.75 71 LEU A N 1
ATOM 526 C CA . LEU A 1 71 ? 5.472 -1.841 -4.698 1.00 89.75 71 LEU A CA 1
ATOM 527 C C . LEU A 1 71 ? 6.933 -2.130 -5.013 1.00 89.75 71 LEU A C 1
ATOM 529 O O . LEU A 1 71 ? 7.714 -1.206 -5.233 1.00 89.75 71 LEU A O 1
ATOM 533 N N . THR A 1 72 ? 7.297 -3.404 -5.068 1.00 90.12 72 THR A N 1
ATOM 534 C CA . THR A 1 72 ? 8.623 -3.827 -5.511 1.00 90.12 72 THR A CA 1
ATOM 535 C C . THR A 1 72 ? 8.560 -4.199 -6.983 1.00 90.12 72 THR A C 1
ATOM 537 O O . THR A 1 72 ? 7.901 -5.172 -7.352 1.00 90.12 72 THR A O 1
ATOM 540 N N . LEU A 1 73 ? 9.257 -3.427 -7.810 1.00 89.94 73 LEU A N 1
ATOM 541 C CA . LEU A 1 73 ? 9.454 -3.698 -9.228 1.00 89.94 73 LEU A CA 1
ATOM 542 C C . LEU A 1 73 ? 10.748 -4.483 -9.467 1.00 89.94 73 LEU A C 1
ATOM 544 O O . LEU A 1 73 ? 11.645 -4.514 -8.621 1.00 89.94 73 LEU A O 1
ATOM 548 N N . ASP A 1 74 ? 10.864 -5.097 -10.636 1.00 88.44 74 ASP A N 1
ATOM 549 C CA . ASP A 1 74 ? 12.086 -5.772 -11.053 1.00 88.44 74 ASP A CA 1
ATOM 550 C C . ASP A 1 74 ? 13.264 -4.792 -11.199 1.00 88.44 74 ASP A C 1
ATOM 552 O O . ASP A 1 74 ? 13.140 -3.682 -11.719 1.00 88.44 74 ASP A O 1
ATOM 556 N N . GLU A 1 75 ? 14.447 -5.211 -10.755 1.00 88.69 75 GLU A N 1
ATOM 557 C CA . GLU A 1 75 ? 15.664 -4.395 -10.820 1.00 88.69 75 GLU A CA 1
ATOM 558 C C . GLU A 1 75 ? 16.033 -3.983 -12.261 1.00 88.69 75 GLU A C 1
ATOM 560 O O . GLU A 1 75 ? 16.579 -2.898 -12.472 1.00 88.69 75 GLU A O 1
ATOM 565 N N . SER A 1 76 ? 15.690 -4.793 -13.270 1.00 86.50 76 SER A N 1
ATOM 566 C CA . SER A 1 76 ? 15.985 -4.511 -14.682 1.00 86.50 76 SER A CA 1
ATOM 567 C C . SER A 1 76 ? 15.309 -3.245 -15.210 1.00 86.50 76 SER A C 1
ATOM 569 O O . SER A 1 76 ? 15.857 -2.589 -16.100 1.00 86.50 76 SER A O 1
ATOM 571 N N . VAL A 1 77 ? 14.160 -2.850 -14.646 1.00 86.69 77 VAL A N 1
ATOM 572 C CA . VAL A 1 77 ? 13.437 -1.645 -15.078 1.00 86.69 77 VAL A CA 1
ATOM 573 C C . VAL A 1 77 ? 13.906 -0.378 -14.361 1.00 86.69 77 VAL A C 1
ATOM 575 O O . VAL A 1 77 ? 13.548 0.722 -14.790 1.00 86.69 77 VAL A O 1
ATOM 578 N N . ARG A 1 78 ? 14.755 -0.482 -13.324 1.00 87.81 78 ARG A N 1
ATOM 579 C CA . ARG A 1 78 ? 15.213 0.664 -12.515 1.00 87.81 78 ARG A CA 1
ATOM 580 C C . ARG A 1 78 ? 15.831 1.776 -13.360 1.00 87.81 78 ARG A C 1
ATOM 582 O O . ARG A 1 78 ? 15.485 2.939 -13.186 1.00 87.81 78 ARG A O 1
ATOM 589 N N . ALA A 1 79 ? 16.717 1.431 -14.294 1.00 84.69 79 ALA A N 1
ATOM 590 C CA . ALA A 1 79 ? 17.455 2.413 -15.095 1.00 84.69 79 ALA A CA 1
ATOM 591 C C . ALA A 1 79 ? 16.564 3.239 -16.044 1.00 84.69 79 ALA A C 1
ATOM 593 O O . ALA A 1 79 ? 16.946 4.341 -16.432 1.00 84.69 79 ALA A O 1
ATOM 594 N N . ALA A 1 80 ? 15.393 2.714 -16.415 1.00 83.56 80 ALA A N 1
ATOM 595 C CA . ALA A 1 80 ? 14.443 3.364 -17.317 1.00 83.56 80 ALA A CA 1
ATOM 596 C C . ALA A 1 80 ? 13.229 3.968 -16.585 1.00 83.56 80 ALA A C 1
ATOM 598 O O . ALA A 1 80 ? 12.351 4.543 -17.227 1.00 83.56 80 ALA A O 1
ATOM 599 N N . SER A 1 81 ? 13.160 3.830 -15.259 1.00 86.81 81 SER A N 1
ATOM 600 C CA . SER A 1 81 ? 11.984 4.195 -14.472 1.00 86.81 81 SER A CA 1
ATOM 601 C C . SER A 1 81 ? 12.089 5.602 -13.888 1.00 86.81 81 SER A C 1
ATOM 603 O O . SER A 1 81 ? 13.027 5.919 -13.158 1.00 86.81 81 SER A O 1
ATOM 605 N N . ASP A 1 82 ? 11.070 6.429 -14.132 1.00 92.19 82 ASP A N 1
ATOM 606 C CA . ASP A 1 82 ? 10.822 7.640 -13.344 1.00 92.19 82 ASP A CA 1
ATOM 607 C C . ASP A 1 82 ? 10.073 7.257 -12.061 1.00 92.19 82 ASP A C 1
ATOM 609 O O . ASP A 1 82 ? 8.847 7.137 -12.055 1.00 92.19 82 ASP A O 1
ATOM 613 N N . VAL A 1 83 ? 10.820 7.041 -10.975 1.00 91.44 83 VAL A N 1
ATOM 614 C CA . VAL A 1 83 ? 10.282 6.587 -9.680 1.00 91.44 83 VAL A CA 1
ATOM 615 C C . VAL A 1 83 ? 9.186 7.517 -9.169 1.00 91.44 83 VAL A C 1
ATOM 617 O O . VAL A 1 83 ? 8.100 7.054 -8.838 1.00 91.44 83 VAL A O 1
ATOM 620 N N . ALA A 1 84 ? 9.421 8.830 -9.179 1.00 92.50 84 ALA A N 1
ATOM 621 C CA . ALA A 1 84 ? 8.445 9.801 -8.688 1.00 92.50 84 ALA A CA 1
ATOM 622 C C . ALA A 1 84 ? 7.183 9.840 -9.569 1.00 92.50 84 ALA A C 1
ATOM 624 O O . ALA A 1 84 ? 6.072 10.059 -9.076 1.00 92.50 84 ALA A O 1
ATOM 625 N N . GLY A 1 85 ? 7.340 9.627 -10.879 1.00 92.12 85 GLY A N 1
ATOM 626 C CA . GLY A 1 85 ? 6.227 9.470 -11.812 1.00 92.12 85 GLY A CA 1
ATOM 627 C C . GLY A 1 85 ? 5.400 8.213 -11.534 1.00 92.12 85 GLY A C 1
ATOM 628 O O . GLY A 1 85 ? 4.169 8.287 -11.487 1.00 92.12 85 GLY A O 1
ATOM 629 N N . LEU A 1 86 ? 6.064 7.079 -11.299 1.00 91.00 86 LEU A N 1
ATOM 630 C CA . LEU A 1 86 ? 5.426 5.803 -10.968 1.00 91.00 86 LEU A CA 1
ATOM 631 C C . LEU A 1 86 ? 4.702 5.863 -9.622 1.00 91.00 86 LEU A C 1
ATOM 633 O O . LEU A 1 86 ? 3.530 5.506 -9.555 1.00 91.00 86 LEU A O 1
ATOM 637 N N . GLU A 1 87 ? 5.346 6.385 -8.578 1.00 93.75 87 GLU A N 1
ATOM 638 C CA . GLU A 1 87 ? 4.734 6.578 -7.260 1.00 93.75 87 GLU A CA 1
ATOM 639 C C . GLU A 1 87 ? 3.476 7.436 -7.352 1.00 93.75 87 GLU A C 1
ATOM 641 O O . GLU A 1 87 ? 2.440 7.073 -6.799 1.00 93.75 87 GLU A O 1
ATOM 646 N N . ARG A 1 88 ? 3.511 8.538 -8.113 1.00 92.94 88 ARG A N 1
ATOM 647 C CA . ARG A 1 88 ? 2.333 9.393 -8.310 1.00 92.94 88 ARG A CA 1
ATOM 648 C C . ARG A 1 88 ? 1.216 8.665 -9.055 1.00 92.94 88 ARG A C 1
ATOM 650 O O . ARG A 1 88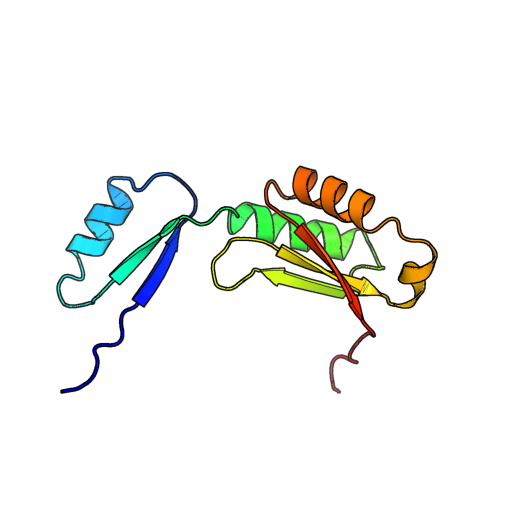 ? 0.064 8.731 -8.631 1.00 92.94 88 ARG A O 1
ATOM 657 N N . LYS A 1 89 ? 1.552 7.976 -10.151 1.00 90.81 89 LYS A N 1
ATOM 658 C CA . LYS A 1 89 ? 0.595 7.211 -10.963 1.00 90.81 89 LYS A CA 1
ATOM 659 C C . LYS A 1 89 ? -0.086 6.130 -10.124 1.00 90.81 89 LYS A C 1
ATOM 661 O O . LYS A 1 89 ? -1.312 6.047 -10.115 1.00 90.81 89 LYS A O 1
ATOM 666 N N . TYR A 1 90 ? 0.698 5.329 -9.409 1.00 90.31 90 TYR A N 1
ATOM 667 C CA . TYR A 1 90 ? 0.177 4.244 -8.587 1.00 90.31 90 TYR A CA 1
ATOM 668 C C . TYR A 1 90 ? -0.563 4.759 -7.359 1.00 90.31 90 TYR A C 1
ATOM 670 O O . TYR A 1 90 ? -1.616 4.219 -7.045 1.00 90.31 90 TYR A O 1
ATOM 678 N N . SER A 1 91 ? -0.110 5.850 -6.735 1.00 91.25 91 SER A N 1
ATOM 679 C CA . SER A 1 91 ? -0.844 6.450 -5.615 1.00 91.25 91 SER A CA 1
ATOM 680 C C . SER A 1 91 ? -2.234 6.932 -6.029 1.00 91.25 91 SER A C 1
ATOM 682 O O . SER A 1 91 ? -3.207 6.763 -5.297 1.00 91.25 91 SER A O 1
ATOM 684 N N . GLN A 1 92 ? -2.350 7.513 -7.228 1.00 89.94 92 GLN A N 1
ATOM 685 C CA . GLN A 1 92 ? -3.636 7.949 -7.764 1.00 89.94 92 GLN A CA 1
ATOM 686 C C . GLN A 1 92 ? -4.564 6.764 -8.064 1.00 89.94 92 GLN A C 1
ATOM 688 O O . GLN A 1 92 ? -5.762 6.860 -7.810 1.00 89.94 92 GLN A O 1
ATOM 693 N N . ALA A 1 93 ? -4.023 5.666 -8.597 1.00 87.31 93 ALA A N 1
ATOM 694 C CA . ALA A 1 93 ? -4.796 4.467 -8.915 1.00 87.31 93 ALA A CA 1
ATOM 695 C C . ALA A 1 93 ? -5.239 3.700 -7.657 1.00 87.31 93 ALA A C 1
ATOM 697 O O . ALA A 1 93 ? -6.387 3.281 -7.571 1.00 87.31 93 ALA A O 1
ATOM 698 N N . ALA A 1 94 ? -4.351 3.568 -6.670 1.00 86.44 94 ALA A N 1
ATOM 699 C CA . ALA A 1 94 ? -4.612 2.865 -5.417 1.00 86.44 94 ALA A CA 1
ATOM 700 C C . ALA A 1 94 ? -5.473 3.672 -4.429 1.00 86.44 94 ALA A C 1
ATOM 702 O O . ALA A 1 94 ? -5.976 3.120 -3.454 1.00 86.44 94 ALA A O 1
ATOM 703 N N . GLY A 1 95 ? -5.607 4.988 -4.636 1.00 87.75 95 GLY A N 1
ATOM 704 C CA . GLY A 1 95 ? -6.286 5.880 -3.693 1.00 87.75 95 GLY A CA 1
ATOM 705 C C . GLY A 1 95 ? -5.529 6.070 -2.374 1.00 87.75 95 GLY A C 1
ATOM 706 O O . GLY A 1 95 ? -6.103 6.553 -1.401 1.00 87.75 95 GLY A O 1
ATOM 707 N N . CYS A 1 96 ? -4.248 5.702 -2.327 1.00 89.38 96 CYS A N 1
ATOM 708 C CA . CYS A 1 96 ? -3.410 5.771 -1.139 1.00 89.38 96 CYS A CA 1
ATOM 709 C C . CYS A 1 96 ? -1.948 6.059 -1.509 1.00 89.38 96 CYS A C 1
ATOM 711 O O . CYS A 1 96 ? -1.563 5.844 -2.656 1.00 89.38 96 CYS A O 1
ATOM 713 N N . PRO A 1 97 ? -1.097 6.510 -0.574 1.00 92.19 97 PRO A N 1
ATOM 714 C CA . PRO A 1 97 ? 0.320 6.701 -0.863 1.00 92.19 97 PRO A CA 1
ATOM 715 C C . PRO A 1 97 ? 0.998 5.387 -1.281 1.00 92.19 97 PRO A C 1
ATOM 717 O O . PRO A 1 97 ? 0.862 4.365 -0.607 1.00 92.19 97 PRO A O 1
ATOM 720 N N . VAL A 1 98 ? 1.752 5.425 -2.379 1.00 91.25 98 VAL A N 1
ATOM 721 C CA . VAL A 1 98 ? 2.536 4.299 -2.899 1.00 91.25 98 VAL A CA 1
ATOM 722 C C . VAL A 1 98 ? 4.010 4.680 -2.950 1.00 91.25 98 VAL A C 1
ATOM 724 O O . VAL A 1 98 ? 4.358 5.739 -3.469 1.00 91.25 98 VAL A O 1
ATOM 727 N N . LYS A 1 99 ? 4.868 3.790 -2.452 1.00 92.25 99 LYS A N 1
ATOM 728 C CA . LYS A 1 99 ? 6.321 3.846 -2.614 1.00 92.25 99 LYS A CA 1
ATOM 729 C C . LYS A 1 99 ? 6.781 2.778 -3.584 1.00 92.25 99 LYS A C 1
ATOM 731 O O . LYS A 1 99 ? 6.320 1.639 -3.509 1.00 92.25 99 LYS A O 1
ATOM 736 N N . VAL A 1 100 ? 7.699 3.146 -4.466 1.00 92.00 100 VAL A N 1
ATOM 737 C CA . VAL A 1 100 ? 8.273 2.218 -5.438 1.00 92.00 100 VAL A CA 1
ATOM 738 C C . VAL A 1 100 ? 9.687 1.860 -5.014 1.00 92.00 100 VAL A C 1
ATOM 740 O O . VAL A 1 100 ? 10.558 2.713 -4.863 1.00 92.00 100 VAL A O 1
ATOM 743 N N . GLU A 1 101 ? 9.914 0.566 -4.860 1.00 92.75 101 GLU A N 1
ATOM 744 C CA . GLU A 1 101 ? 11.224 -0.023 -4.634 1.00 92.75 101 GLU A CA 1
ATOM 745 C C . GLU A 1 101 ? 11.572 -0.935 -5.808 1.00 92.75 101 GLU A C 1
ATOM 747 O O . GLU A 1 101 ? 10.697 -1.360 -6.561 1.00 92.75 101 GLU A O 1
ATOM 752 N N . PHE A 1 102 ? 12.854 -1.257 -5.966 1.00 90.25 102 PHE A N 1
ATOM 753 C CA . PHE A 1 102 ? 13.276 -2.263 -6.939 1.00 90.25 102 PHE A CA 1
ATOM 754 C C . PHE A 1 102 ? 14.080 -3.340 -6.238 1.00 90.25 102 PHE A C 1
ATOM 756 O O . PHE A 1 102 ? 14.906 -3.032 -5.374 1.00 90.25 102 PHE A O 1
ATOM 763 N N . GLY A 1 103 ? 13.833 -4.585 -6.617 1.00 84.88 103 GLY A N 1
ATOM 764 C CA . GLY A 1 103 ? 14.487 -5.742 -6.038 1.00 84.88 103 GLY A CA 1
ATOM 765 C C . GLY A 1 103 ? 14.541 -6.900 -7.020 1.00 84.88 103 GLY A C 1
ATOM 766 O O . GLY A 1 103 ? 13.770 -6.975 -7.977 1.00 84.88 103 GLY A O 1
ATOM 767 N N . GLY A 1 104 ? 15.480 -7.811 -6.774 1.00 68.25 104 GLY A N 1
ATOM 768 C CA . GLY A 1 104 ? 15.544 -9.066 -7.509 1.00 68.25 104 GLY A CA 1
ATOM 769 C C . GLY A 1 104 ? 14.377 -9.977 -7.141 1.00 68.25 104 GLY A C 1
ATOM 770 O O . GLY A 1 104 ? 13.896 -9.968 -6.007 1.00 68.25 104 GLY A O 1
ATOM 771 N N . ILE A 1 105 ? 13.959 -10.800 -8.097 1.00 56.81 105 ILE A N 1
ATOM 772 C CA . ILE A 1 105 ? 13.030 -11.901 -7.864 1.00 56.81 105 ILE A CA 1
ATOM 773 C C . ILE A 1 105 ? 13.706 -12.844 -6.860 1.00 56.81 105 ILE A C 1
ATOM 775 O O . ILE A 1 105 ? 14.662 -13.543 -7.206 1.00 56.81 105 ILE A O 1
ATOM 779 N N . ALA A 1 106 ? 13.261 -12.863 -5.602 1.00 49.03 106 ALA A N 1
ATOM 780 C CA . ALA A 1 106 ? 13.578 -14.002 -4.753 1.00 49.03 106 ALA A CA 1
ATOM 781 C C . ALA A 1 106 ? 12.890 -15.204 -5.416 1.00 49.03 106 ALA A C 1
ATOM 783 O O . ALA A 1 106 ? 11.672 -15.141 -5.612 1.00 49.03 106 ALA A O 1
ATOM 784 N N . PRO A 1 107 ? 13.615 -16.262 -5.830 1.00 42.41 107 PRO A N 1
ATOM 785 C CA . PRO A 1 107 ? 12.946 -17.440 -6.350 1.00 42.41 107 PRO A CA 1
ATOM 786 C C . PRO A 1 107 ? 11.966 -17.897 -5.273 1.00 42.41 107 PRO A C 1
ATOM 788 O O . PRO A 1 107 ? 12.351 -18.038 -4.109 1.00 42.41 107 PRO A O 1
ATOM 791 N N . LEU A 1 108 ? 10.697 -18.074 -5.650 1.00 47.19 108 LEU A N 1
ATOM 792 C CA . LEU A 1 108 ? 9.745 -18.825 -4.840 1.00 47.19 108 LEU A CA 1
ATOM 793 C C . LEU A 1 108 ? 10.434 -20.166 -4.569 1.00 47.19 108 LEU A C 1
ATOM 795 O O . LEU A 1 108 ? 10.652 -20.940 -5.501 1.00 47.19 108 LEU A O 1
ATOM 799 N N . GLY A 1 109 ? 10.932 -20.342 -3.343 1.00 38.28 109 GLY A N 1
ATOM 800 C CA . GLY A 1 109 ? 11.772 -21.476 -2.970 1.00 38.28 109 GLY A CA 1
ATOM 801 C C . GLY A 1 109 ? 11.093 -22.787 -3.355 1.00 38.28 109 GLY A C 1
ATOM 802 O O . GLY A 1 109 ? 9.886 -22.928 -3.153 1.00 38.28 109 GLY A O 1
ATOM 803 N N . GLY A 1 110 ? 11.869 -23.683 -3.970 1.00 32.47 110 GLY A N 1
ATOM 804 C CA . GLY A 1 110 ? 11.429 -25.024 -4.359 1.00 32.47 110 GLY A CA 1
ATOM 805 C C . GLY A 1 110 ? 11.168 -25.958 -3.188 1.00 32.47 110 GLY A C 1
ATOM 806 O O . GLY A 1 110 ? 11.515 -25.605 -2.038 1.00 32.47 110 GLY A O 1
#

Sequence (110 aa):
MINGNRIIVHWHGPVGAKLRDLLARFPSVDISVQPADCSPEQLSDFASELLASDPAVNITSVSPDGSHLTLTLDESVRAASDVAGLERKYSQAAGCPVKVEFGGIAPLGG

Radius of gyration: 17.85 Å; chains: 1; bounding box: 39×35×54 Å